Protein AF-A0A397VE80-F1 (afdb_monomer_lite)

Foldseek 3Di:
DKDKDKDAAQFCPPVSWDKDWDFDPPWDPPDGAQDAARGWIQTQVQRFIHHRHPDTDHFAHHDGRGWMKMWMADPVVRWIWMAINNHTRDTD

pLDDT: mean 95.56, std 4.5, range [67.62, 98.88]

InterPro domains:
  IPR001870 B30.2/SPRY domain [PS50188] (1-92)
  IPR003877 SPRY domain [PF00622] (3-90)
  IPR003877 SPRY domain [SM00449] (3-92)
  IPR013320 Concanavalin A-like lectin/glucanase domain superfamily [SSF49899] (3-90)
  IPR043136 B30.2/SPRY domain superfamily [G3DSA:2.60.120.920] (1-92)
  IPR050618 Ubiquitination and Signaling Pathway Regulator [PTHR12864] (3-87)

Radius of gyration: 12.42 Å; chains: 1; bounding box: 26×26×38 Å

Sequence (92 aa):
MLFYFEVDIINEGKNKEIEIGFCENRANLSGFPGWYDGSWGYHGDDGNFYCCSGSGNPYGPLFSTGDTIGCYLNFKNNNVFYTKNGINLGSY

Organism: NCBI:txid44941

Structure (mmCIF, N/CA/C/O backbone):
data_AF-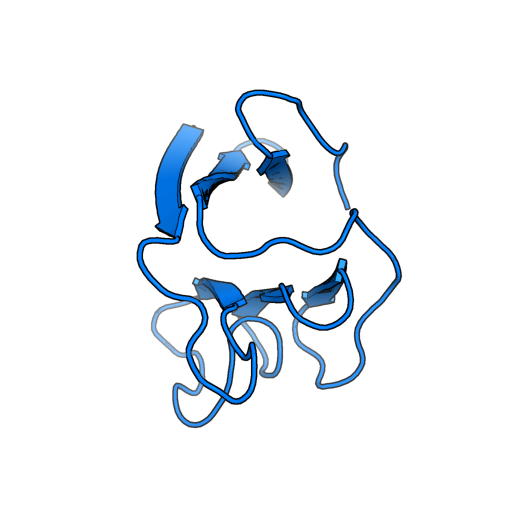A0A397VE80-F1
#
_entry.id   AF-A0A397VE80-F1
#
loop_
_atom_site.group_PDB
_atom_site.id
_atom_site.type_symbol
_atom_site.label_atom_id
_atom_site.label_alt_id
_atom_site.label_comp_id
_atom_site.label_asym_id
_atom_site.label_entity_id
_atom_site.label_seq_id
_atom_site.pdbx_PDB_ins_code
_atom_site.Cartn_x
_atom_site.Cartn_y
_atom_site.Cartn_z
_atom_site.occupancy
_atom_site.B_iso_or_equiv
_atom_site.auth_seq_id
_atom_site.auth_comp_id
_atom_site.auth_asym_id
_atom_site.auth_atom_id
_atom_site.pdbx_PDB_model_num
ATOM 1 N N . MET A 1 1 ? -6.294 -2.501 -19.251 1.00 83.44 1 MET A N 1
ATOM 2 C CA . MET A 1 1 ? -7.214 -3.087 -18.258 1.00 83.44 1 MET A CA 1
ATOM 3 C C . MET A 1 1 ? -7.126 -2.229 -17.009 1.00 83.44 1 MET A C 1
ATOM 5 O O . MET A 1 1 ? -6.059 -1.668 -16.788 1.00 83.44 1 MET A O 1
ATOM 9 N N . LEU A 1 2 ? -8.224 -2.057 -16.280 1.00 91.56 2 LEU A N 1
ATOM 10 C CA . LEU A 1 2 ? -8.239 -1.372 -14.988 1.00 91.56 2 LEU A CA 1
ATOM 11 C C . LEU A 1 2 ? -8.593 -2.408 -13.933 1.00 91.56 2 LEU A C 1
ATOM 13 O O . LEU A 1 2 ? -9.498 -3.210 -14.169 1.00 91.56 2 LEU A O 1
ATOM 17 N N . PHE A 1 3 ? -7.880 -2.397 -12.818 1.00 95.19 3 PHE A N 1
ATOM 18 C CA . PHE A 1 3 ? -8.200 -3.222 -11.664 1.00 95.19 3 PHE A CA 1
ATOM 19 C C . PHE A 1 3 ? -8.194 -2.353 -10.415 1.00 95.19 3 PHE A C 1
ATOM 21 O O . PHE A 1 3 ? -7.362 -1.458 -10.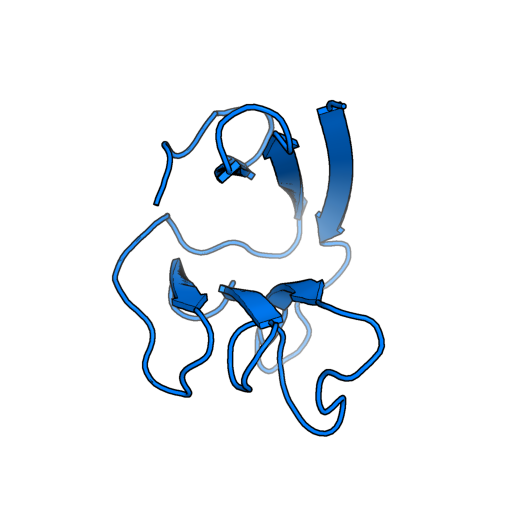283 1.00 95.19 3 PHE A O 1
ATOM 28 N N . TYR A 1 4 ? -9.158 -2.594 -9.537 1.00 96.62 4 TYR A N 1
ATOM 29 C CA . TYR A 1 4 ? -9.333 -1.844 -8.307 1.00 96.62 4 TYR A CA 1
ATOM 30 C C . TYR A 1 4 ? -9.838 -2.781 -7.221 1.00 96.62 4 TYR A C 1
ATOM 32 O O . TYR A 1 4 ? -10.726 -3.596 -7.478 1.00 96.62 4 TYR A O 1
ATOM 40 N N . PHE A 1 5 ? -9.269 -2.653 -6.030 1.00 98.19 5 PHE A N 1
ATOM 41 C CA . PHE A 1 5 ? -9.736 -3.336 -4.832 1.00 98.19 5 PHE A CA 1
ATOM 42 C C . PHE A 1 5 ? -9.587 -2.418 -3.621 1.00 98.19 5 PHE A C 1
ATOM 44 O O . PHE A 1 5 ? -8.747 -1.519 -3.628 1.00 98.19 5 PHE A O 1
ATOM 51 N N . GLU A 1 6 ? -10.390 -2.670 -2.592 1.00 98.62 6 GLU A N 1
ATOM 52 C CA . GLU A 1 6 ? -10.311 -1.998 -1.297 1.00 98.62 6 GLU A CA 1
ATOM 53 C C . GLU A 1 6 ? -10.019 -3.007 -0.189 1.00 98.62 6 GLU A C 1
ATOM 55 O O . GLU A 1 6 ? -10.370 -4.187 -0.289 1.00 98.62 6 GLU A O 1
ATOM 60 N N . VAL A 1 7 ? -9.362 -2.526 0.861 1.00 98.69 7 VAL A N 1
ATOM 61 C CA . VAL A 1 7 ? -9.054 -3.267 2.080 1.00 98.69 7 VAL A CA 1
ATOM 62 C C . VAL A 1 7 ? -9.523 -2.438 3.268 1.00 98.69 7 VAL A C 1
ATOM 64 O O . VAL A 1 7 ? -9.028 -1.332 3.489 1.00 98.69 7 VAL A O 1
ATOM 67 N N . ASP A 1 8 ? -10.457 -2.987 4.040 1.00 98.75 8 ASP A N 1
ATOM 68 C CA . ASP A 1 8 ? -10.893 -2.404 5.306 1.00 98.75 8 ASP A CA 1
ATOM 69 C C . ASP A 1 8 ? -9.958 -2.840 6.433 1.00 98.75 8 ASP A C 1
ATOM 71 O O . ASP A 1 8 ? -9.785 -4.036 6.701 1.00 98.75 8 ASP A O 1
ATOM 75 N N . ILE A 1 9 ? -9.375 -1.872 7.137 1.00 98.50 9 ILE A N 1
ATOM 76 C CA . ILE A 1 9 ? -8.509 -2.151 8.277 1.00 98.50 9 ILE A CA 1
ATOM 77 C C . ILE A 1 9 ? -9.374 -2.367 9.517 1.00 98.50 9 ILE A C 1
ATOM 79 O O . ILE A 1 9 ? -9.727 -1.436 10.239 1.00 98.50 9 ILE A O 1
ATOM 83 N N . ILE A 1 10 ? -9.717 -3.625 9.786 1.00 98.38 10 ILE A N 1
ATOM 84 C CA . ILE A 1 10 ? -10.547 -3.985 10.948 1.00 98.38 10 ILE A CA 1
ATOM 85 C C . ILE A 1 10 ? -9.768 -3.870 12.264 1.00 98.38 10 ILE A C 1
ATOM 87 O O . ILE A 1 10 ? -10.343 -3.536 13.299 1.00 98.38 10 ILE A O 1
ATOM 91 N N . ASN A 1 11 ? -8.468 -4.174 12.242 1.00 97.19 11 ASN A N 1
ATOM 92 C CA . ASN A 1 11 ? -7.587 -4.097 13.403 1.00 97.19 11 ASN A CA 1
ATOM 93 C C . ASN A 1 11 ? -6.124 -4.029 12.942 1.00 97.19 11 ASN A C 1
ATOM 95 O O . ASN A 1 11 ? -5.634 -4.977 12.336 1.00 97.19 11 ASN A O 1
ATOM 99 N N . GLU A 1 12 ? -5.429 -2.935 13.259 1.00 95.38 12 GLU A N 1
ATOM 100 C CA . GLU A 1 12 ? -4.015 -2.715 12.895 1.00 95.38 12 GLU A CA 1
ATOM 101 C C . GLU A 1 12 ? -3.016 -3.555 13.712 1.00 95.38 12 GLU A C 1
ATOM 103 O O . GLU A 1 12 ? -1.814 -3.569 13.447 1.00 95.38 12 GLU A O 1
ATOM 108 N N . GLY A 1 13 ? -3.495 -4.261 14.736 1.00 95.88 13 GLY A N 1
ATOM 109 C CA . GLY A 1 13 ? -2.650 -5.020 15.641 1.00 95.88 13 GLY A CA 1
ATOM 110 C C . GLY A 1 13 ? -1.768 -4.130 16.519 1.00 95.88 13 GLY A C 1
ATOM 111 O O . GLY A 1 13 ? -1.892 -2.910 16.579 1.00 95.88 13 GLY A O 1
ATOM 112 N N . LYS A 1 14 ? -0.863 -4.761 17.268 1.00 94.81 14 LYS A N 1
ATOM 113 C CA . LYS A 1 14 ? 0.004 -4.047 18.217 1.00 94.81 14 LYS A CA 1
ATOM 114 C C . LYS A 1 14 ? 1.136 -3.283 17.523 1.00 94.81 14 LYS A C 1
ATOM 116 O O . LYS A 1 14 ? 1.557 -2.247 18.031 1.00 94.81 14 LYS A O 1
ATOM 121 N N . ASN A 1 15 ? 1.625 -3.817 16.405 1.00 90.50 15 ASN A N 1
ATOM 122 C CA . ASN A 1 15 ? 2.791 -3.286 15.704 1.00 90.50 15 ASN A CA 1
ATOM 123 C C . ASN A 1 15 ? 2.429 -2.283 14.60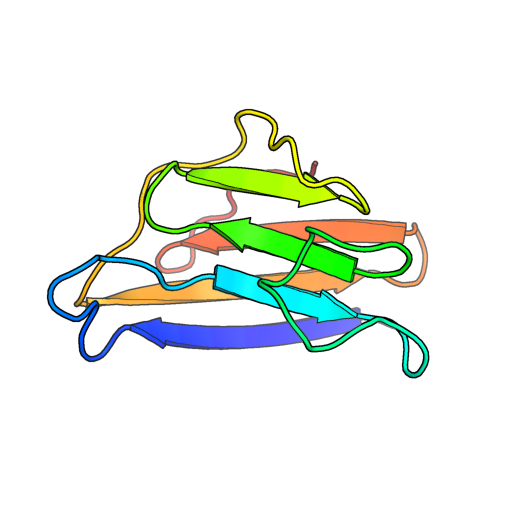5 1.00 90.50 15 ASN A C 1
ATOM 125 O O . ASN A 1 15 ? 3.303 -1.530 14.202 1.00 90.50 15 ASN A O 1
ATOM 129 N N . LYS A 1 16 ? 1.158 -2.236 14.171 1.00 92.00 16 LYS A N 1
ATOM 130 C CA . LYS A 1 16 ? 0.677 -1.364 13.084 1.00 92.00 16 LYS A CA 1
ATOM 131 C C . LYS A 1 16 ? 1.309 -1.649 11.714 1.00 92.00 16 LYS A C 1
ATOM 133 O O . LYS A 1 16 ? 1.301 -0.791 10.845 1.00 92.00 16 LYS A O 1
ATOM 138 N N . GLU A 1 17 ? 1.816 -2.865 11.538 1.00 91.69 17 GLU A N 1
ATOM 139 C CA . GLU A 1 17 ? 2.437 -3.374 10.310 1.00 91.69 17 GLU A CA 1
ATOM 140 C C . GLU A 1 17 ? 1.337 -3.975 9.424 1.00 91.69 17 GLU A C 1
ATOM 142 O O . GLU A 1 17 ? 1.012 -5.164 9.519 1.00 91.69 17 GLU A O 1
ATOM 147 N N . ILE A 1 18 ? 0.664 -3.110 8.660 1.00 97.62 18 ILE A N 1
ATOM 148 C CA . ILE A 1 18 ? -0.218 -3.523 7.567 1.00 97.62 18 ILE A CA 1
ATOM 149 C C . ILE A 1 18 ? 0.209 -2.799 6.299 1.00 97.62 18 ILE A C 1
ATOM 151 O O . ILE A 1 18 ? 0.208 -1.570 6.222 1.00 97.62 18 ILE A O 1
ATOM 155 N N . GLU A 1 19 ? 0.484 -3.587 5.269 1.00 97.44 19 GLU A N 1
ATOM 156 C CA . GLU A 1 19 ? 0.955 -3.123 3.977 1.00 97.44 19 GLU A CA 1
ATOM 157 C C . GLU A 1 19 ? 0.046 -3.667 2.879 1.00 97.44 19 GLU A C 1
ATOM 159 O O . GLU A 1 19 ? -0.303 -4.851 2.839 1.00 97.44 19 GLU A O 1
ATOM 164 N N . ILE A 1 20 ? -0.345 -2.792 1.957 1.00 98.19 20 ILE A N 1
ATOM 165 C CA . ILE A 1 20 ? -1.287 -3.128 0.890 1.00 98.19 20 ILE A CA 1
ATOM 166 C C . ILE A 1 20 ? -0.592 -2.925 -0.440 1.00 98.19 20 ILE A C 1
ATOM 168 O O . ILE A 1 20 ? 0.036 -1.895 -0.674 1.00 98.19 20 ILE A O 1
ATOM 172 N N . GLY A 1 21 ? -0.714 -3.905 -1.330 1.00 97.12 21 GLY A N 1
ATOM 173 C CA . GLY A 1 21 ? -0.031 -3.842 -2.605 1.00 97.12 21 GLY A CA 1
ATOM 174 C C . GLY A 1 21 ? -0.315 -5.015 -3.521 1.00 97.12 21 GLY A C 1
ATOM 175 O O . GLY A 1 21 ? -1.325 -5.708 -3.405 1.00 97.12 21 GLY A O 1
ATOM 176 N N . PHE A 1 22 ? 0.592 -5.208 -4.467 1.00 96.19 22 PHE A N 1
ATOM 177 C CA . PHE A 1 22 ? 0.492 -6.215 -5.511 1.00 96.19 22 PHE A CA 1
ATOM 178 C C . PHE A 1 22 ? 1.893 -6.676 -5.916 1.00 96.19 22 PHE A C 1
ATOM 180 O O . PHE A 1 22 ? 2.908 -6.030 -5.632 1.00 96.19 22 PHE A O 1
ATOM 187 N N . CYS A 1 23 ? 1.959 -7.832 -6.563 1.00 96.75 23 CYS A N 1
ATOM 188 C CA . CYS A 1 23 ? 3.215 -8.395 -7.021 1.00 96.75 23 CYS A CA 1
ATOM 189 C C . CYS A 1 23 ? 3.032 -9.243 -8.278 1.00 96.75 23 CYS A C 1
ATOM 191 O O . CYS A 1 23 ? 1.931 -9.688 -8.612 1.00 96.75 23 CYS A O 1
ATOM 193 N N . GLU A 1 24 ? 4.136 -9.455 -8.982 1.00 96.19 24 GLU A N 1
ATOM 194 C CA . GLU A 1 24 ? 4.239 -10.468 -10.019 1.00 96.19 24 GLU A CA 1
ATOM 195 C C . GLU A 1 24 ? 4.216 -11.870 -9.397 1.00 96.19 24 GLU A C 1
ATOM 197 O O . GLU A 1 24 ? 4.644 -12.082 -8.265 1.00 96.19 24 GLU A O 1
ATOM 202 N N . ASN A 1 25 ? 3.793 -12.872 -10.169 1.00 96.75 25 ASN A N 1
ATOM 203 C CA . ASN A 1 25 ? 3.713 -14.266 -9.712 1.00 96.75 25 ASN A CA 1
ATOM 204 C C . ASN A 1 25 ? 5.051 -14.872 -9.235 1.00 96.75 25 ASN A C 1
ATOM 206 O O . ASN A 1 25 ? 5.050 -15.892 -8.552 1.00 96.75 25 ASN A O 1
ATOM 210 N N . ARG A 1 26 ? 6.177 -14.273 -9.632 1.00 96.50 26 ARG A N 1
ATOM 211 C CA . ARG A 1 26 ? 7.543 -14.696 -9.301 1.00 96.50 26 ARG A CA 1
ATOM 212 C C . ARG A 1 26 ? 8.148 -13.938 -8.120 1.00 96.50 26 ARG A C 1
ATOM 214 O O . ARG A 1 26 ? 9.286 -14.229 -7.759 1.00 96.50 26 ARG A O 1
ATOM 221 N N . ALA A 1 27 ? 7.444 -12.943 -7.579 1.00 97.06 27 ALA A N 1
ATOM 222 C CA . ALA A 1 27 ? 7.961 -12.130 -6.490 1.00 97.06 27 ALA A CA 1
ATOM 223 C C . ALA A 1 27 ? 8.209 -12.985 -5.241 1.00 97.06 27 ALA A C 1
ATOM 225 O O . ALA A 1 27 ? 7.496 -13.953 -4.965 1.00 97.06 27 ALA A O 1
ATOM 226 N N . ASN A 1 28 ? 9.232 -12.616 -4.473 1.00 96.19 28 ASN A N 1
ATOM 227 C CA . ASN A 1 28 ? 9.490 -13.253 -3.191 1.00 96.19 28 ASN A CA 1
ATOM 228 C C . ASN A 1 28 ? 8.399 -12.853 -2.181 1.00 96.19 28 ASN A C 1
ATOM 230 O O . ASN A 1 28 ? 8.147 -11.669 -1.979 1.00 96.19 28 ASN A O 1
ATOM 234 N N . LEU A 1 29 ? 7.783 -13.843 -1.530 1.00 96.94 29 LEU A N 1
ATOM 235 C C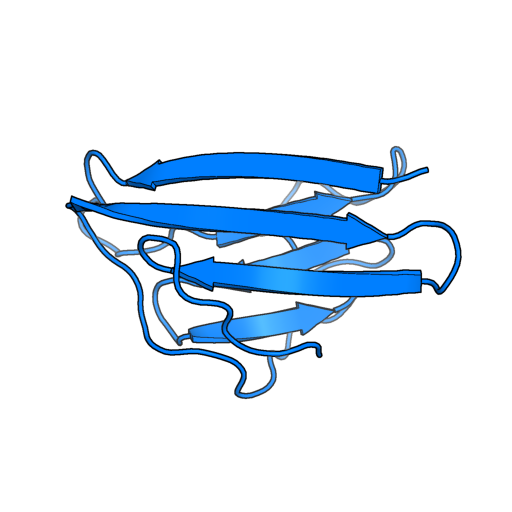A . LEU A 1 29 ? 6.700 -13.658 -0.559 1.00 96.94 29 LEU A CA 1
ATOM 236 C C . LEU A 1 29 ? 7.180 -13.671 0.906 1.00 96.94 29 LEU A C 1
ATOM 238 O O . LEU A 1 29 ? 6.361 -13.724 1.817 1.00 96.94 29 LEU A O 1
ATOM 242 N N . SER A 1 30 ? 8.494 -13.657 1.162 1.00 96.62 30 SER A N 1
ATOM 243 C CA . SER A 1 30 ? 9.064 -13.713 2.519 1.00 96.62 30 SER A CA 1
ATOM 244 C C . SER A 1 30 ? 9.059 -12.376 3.275 1.00 96.62 30 SER A C 1
ATOM 246 O O . SER A 1 30 ? 9.674 -12.285 4.334 1.00 96.62 30 SER A O 1
ATOM 248 N N . GLY A 1 31 ? 8.444 -11.329 2.725 1.00 94.62 31 GLY A N 1
ATOM 249 C CA . GLY A 1 31 ? 8.467 -9.969 3.264 1.00 94.62 31 GLY A CA 1
ATOM 250 C C . GLY A 1 31 ? 7.277 -9.154 2.770 1.00 94.62 31 GLY A C 1
ATOM 251 O O . GLY A 1 31 ? 6.412 -9.685 2.070 1.00 94.62 31 GLY A O 1
ATOM 252 N N . PHE A 1 32 ? 7.225 -7.878 3.146 1.00 96.62 32 PHE A N 1
ATOM 253 C CA . PHE A 1 32 ? 6.067 -7.039 2.857 1.00 96.62 32 PHE A CA 1
ATOM 254 C C . PHE A 1 32 ? 5.989 -6.605 1.381 1.00 96.62 32 PHE A C 1
ATOM 256 O O . PHE A 1 32 ? 7.023 -6.487 0.709 1.00 96.62 32 PHE A O 1
ATOM 263 N N . PRO A 1 33 ? 4.773 -6.344 0.858 1.00 97.75 33 PRO A N 1
ATOM 264 C CA . PRO A 1 33 ? 4.573 -5.764 -0.465 1.00 97.75 33 PRO A CA 1
ATOM 265 C C . PRO A 1 33 ? 5.494 -4.564 -0.720 1.00 97.75 33 PRO A C 1
ATOM 267 O O . PRO A 1 33 ? 5.572 -3.649 0.092 1.00 97.75 33 PRO A O 1
ATOM 270 N N . GLY A 1 34 ? 6.193 -4.557 -1.853 1.00 97.56 34 GLY A N 1
ATOM 271 C CA . GLY A 1 34 ? 7.118 -3.486 -2.235 1.00 97.56 34 GLY A CA 1
ATOM 272 C C . GLY A 1 34 ? 8.592 -3.729 -1.915 1.00 97.56 34 GLY A C 1
ATOM 273 O O . GLY A 1 34 ? 9.443 -3.089 -2.530 1.00 97.56 34 GLY A O 1
ATOM 274 N N . TRP A 1 35 ? 8.926 -4.661 -1.017 1.00 97.75 35 TRP A N 1
ATOM 275 C CA . TRP A 1 35 ? 10.315 -4.866 -0.579 1.00 97.75 35 TRP A CA 1
ATOM 276 C C . TRP A 1 35 ? 11.213 -5.574 -1.592 1.00 97.75 35 TRP A C 1
ATOM 278 O O . TRP A 1 35 ? 12.418 -5.321 -1.632 1.00 97.75 35 TRP A O 1
ATOM 288 N N . TYR A 1 36 ? 10.646 -6.478 -2.388 1.00 97.81 36 TYR A N 1
ATOM 289 C CA . TYR A 1 36 ? 11.394 -7.310 -3.328 1.00 97.81 36 TYR A CA 1
ATOM 290 C C . TYR A 1 36 ? 11.046 -6.987 -4.775 1.00 97.81 36 TYR A C 1
ATOM 292 O O . TYR A 1 36 ? 9.978 -6.451 -5.065 1.00 97.81 36 TYR A O 1
ATOM 300 N N . ASP A 1 37 ? 11.957 -7.353 -5.678 1.00 97.38 37 ASP A N 1
ATOM 301 C CA . ASP A 1 37 ? 11.767 -7.193 -7.116 1.00 97.38 37 ASP A CA 1
ATOM 302 C C . ASP A 1 37 ? 10.436 -7.801 -7.590 1.00 97.38 37 ASP A C 1
ATOM 304 O O . ASP A 1 37 ? 10.032 -8.887 -7.157 1.00 97.38 37 ASP A O 1
ATOM 308 N N . GLY A 1 38 ? 9.742 -7.070 -8.461 1.00 96.06 38 GLY A N 1
ATOM 309 C CA . GLY A 1 38 ? 8.399 -7.412 -8.926 1.00 96.06 38 GLY A CA 1
ATOM 310 C C . GLY A 1 38 ? 7.288 -7.207 -7.888 1.00 96.06 38 GLY A C 1
ATOM 311 O O . GLY A 1 38 ? 6.246 -7.854 -8.000 1.00 96.06 38 GLY A O 1
ATOM 312 N N . SER A 1 39 ? 7.477 -6.352 -6.877 1.00 97.75 39 SER A N 1
ATOM 313 C CA . SER A 1 39 ? 6.447 -6.024 -5.883 1.00 97.75 39 SER A CA 1
ATOM 314 C C . SER A 1 39 ? 6.374 -4.526 -5.580 1.00 97.75 39 SER A C 1
ATOM 316 O O . SER A 1 39 ? 7.380 -3.816 -5.606 1.00 97.75 39 SER A O 1
ATOM 318 N N . TRP A 1 40 ? 5.164 -4.063 -5.256 1.00 97.19 40 TRP A N 1
ATOM 319 C CA . TRP A 1 40 ? 4.839 -2.679 -4.913 1.00 97.19 40 TRP A CA 1
ATOM 320 C C . TRP A 1 40 ? 3.886 -2.646 -3.723 1.00 97.19 40 TRP A C 1
ATOM 322 O O . TRP A 1 40 ? 2.981 -3.482 -3.653 1.00 97.19 40 TRP A O 1
ATOM 332 N N . GLY A 1 41 ? 4.044 -1.678 -2.822 1.00 97.62 41 GLY A N 1
ATOM 333 C CA . GLY A 1 41 ? 3.209 -1.586 -1.627 1.00 97.62 41 GLY A CA 1
ATOM 334 C C . GLY A 1 41 ? 3.169 -0.203 -0.993 1.00 97.62 41 GLY A C 1
ATOM 335 O O . GLY A 1 41 ? 4.135 0.549 -1.060 1.00 97.62 41 GLY A O 1
ATOM 336 N N . TYR A 1 42 ? 2.036 0.113 -0.376 1.00 98.12 42 TYR A N 1
ATOM 337 C CA . TYR A 1 42 ? 1.815 1.274 0.480 1.00 98.12 42 TYR A CA 1
ATOM 338 C C . TYR A 1 42 ? 1.697 0.800 1.931 1.00 98.12 42 TYR A C 1
ATOM 340 O O . TYR A 1 42 ? 0.890 -0.086 2.231 1.00 98.12 42 TYR A O 1
ATOM 348 N N . HIS A 1 43 ? 2.558 1.334 2.795 1.00 97.94 43 HIS A N 1
ATOM 349 C CA . HIS A 1 43 ? 2.771 0.857 4.163 1.00 97.94 43 HIS A CA 1
ATOM 350 C C . HIS A 1 43 ? 2.059 1.773 5.165 1.00 97.94 43 HIS A C 1
ATOM 352 O O . HIS A 1 43 ? 2.094 3.000 5.038 1.00 97.94 43 HIS A O 1
ATOM 358 N N . GLY A 1 44 ? 1.339 1.180 6.119 1.00 97.50 44 GLY A N 1
ATOM 359 C CA . GLY A 1 44 ? 0.465 1.916 7.038 1.00 97.50 44 GLY A CA 1
ATOM 360 C C . GLY A 1 44 ? 1.185 2.591 8.198 1.00 97.50 44 GLY A C 1
ATOM 361 O O . GLY A 1 44 ? 0.700 3.609 8.701 1.00 97.50 44 GLY A O 1
ATOM 362 N N . ASP A 1 45 ? 2.338 2.057 8.594 1.00 96.69 45 ASP A N 1
ATOM 363 C CA . ASP A 1 45 ? 3.154 2.496 9.725 1.00 96.69 45 ASP A CA 1
ATOM 364 C C . ASP A 1 45 ? 3.974 3.758 9.423 1.00 96.69 45 ASP A C 1
ATOM 366 O O . ASP A 1 45 ? 4.149 4.597 10.312 1.00 96.69 45 ASP A O 1
ATOM 370 N N . ASP A 1 46 ? 4.424 3.926 8.176 1.00 96.69 46 ASP A N 1
ATOM 371 C CA . ASP A 1 46 ? 5.248 5.061 7.745 1.00 96.69 46 ASP A CA 1
ATOM 372 C C . ASP A 1 46 ? 4.615 5.925 6.636 1.00 96.69 46 ASP A C 1
ATOM 374 O O . ASP A 1 46 ? 5.051 7.057 6.411 1.00 96.69 46 ASP A O 1
ATOM 378 N N . GLY A 1 47 ? 3.553 5.442 5.984 1.00 97.06 47 GLY A N 1
ATOM 379 C CA . GLY A 1 47 ? 2.873 6.144 4.896 1.00 97.06 47 GLY A CA 1
ATOM 380 C C . GLY A 1 47 ? 3.665 6.157 3.584 1.00 97.06 47 GLY A C 1
ATOM 381 O O . GLY A 1 47 ? 3.313 6.884 2.647 1.00 97.06 47 GLY A O 1
ATOM 382 N N . ASN A 1 48 ? 4.743 5.381 3.493 1.00 97.88 48 ASN A N 1
ATOM 383 C CA . ASN A 1 48 ? 5.619 5.347 2.337 1.00 97.88 48 ASN A CA 1
ATOM 384 C C . ASN A 1 48 ? 5.120 4.368 1.272 1.00 97.88 48 ASN A C 1
ATOM 386 O O . ASN A 1 48 ? 4.412 3.392 1.535 1.00 97.88 48 ASN A O 1
ATOM 390 N N . PHE A 1 49 ? 5.550 4.624 0.039 1.00 97.19 49 PHE A N 1
ATOM 391 C CA . PHE A 1 49 ? 5.441 3.684 -1.063 1.00 97.19 49 PHE A CA 1
ATOM 392 C C . PHE A 1 49 ? 6.776 2.969 -1.284 1.00 97.19 49 PHE A C 1
ATOM 394 O O . PHE A 1 49 ? 7.831 3.598 -1.413 1.00 97.19 49 PHE A O 1
ATOM 401 N N . TYR A 1 50 ? 6.710 1.646 -1.356 1.00 97.56 50 TYR A N 1
ATOM 402 C CA . TYR A 1 50 ? 7.827 0.745 -1.600 1.00 97.56 50 TYR A CA 1
ATOM 403 C C . TYR A 1 50 ? 7.680 0.131 -2.994 1.00 97.56 50 TYR A C 1
ATOM 405 O O . TYR A 1 50 ? 6.613 -0.359 -3.367 1.00 97.56 50 TYR A O 1
ATOM 413 N N . CYS A 1 51 ? 8.758 0.173 -3.776 1.00 95.69 51 CYS A N 1
ATOM 414 C CA . CYS A 1 51 ? 8.792 -0.236 -5.180 1.00 95.69 51 CYS A CA 1
ATOM 415 C C . CYS A 1 51 ? 10.071 -1.026 -5.441 1.00 95.69 51 CYS A C 1
ATOM 417 O O . CYS A 1 51 ? 11.142 -0.430 -5.582 1.00 95.69 51 CYS A O 1
ATOM 419 N N . CYS A 1 52 ? 9.960 -2.353 -5.488 1.00 95.62 52 CYS A N 1
ATOM 420 C CA . CYS A 1 52 ? 11.080 -3.261 -5.736 1.00 95.62 52 CYS A CA 1
ATOM 421 C C . CYS A 1 52 ? 12.316 -3.000 -4.845 1.00 95.62 52 CYS A C 1
ATOM 423 O O . CYS A 1 52 ? 13.451 -3.200 -5.279 1.00 95.62 52 CYS A O 1
ATOM 425 N N . SER A 1 53 ? 12.113 -2.494 -3.626 1.00 93.69 53 SER A N 1
ATOM 426 C CA . SER A 1 53 ? 13.174 -1.978 -2.761 1.00 93.69 53 SER A CA 1
ATOM 427 C C . SER A 1 53 ? 12.742 -2.013 -1.300 1.00 93.69 53 SER A C 1
ATOM 429 O O . SER A 1 53 ? 11.636 -1.598 -0.971 1.00 93.69 53 SER A O 1
ATOM 431 N N . GLY A 1 54 ? 13.644 -2.418 -0.403 1.00 92.19 54 GLY A N 1
ATOM 432 C CA . GLY A 1 54 ? 13.447 -2.315 1.049 1.00 92.19 54 GLY A CA 1
ATOM 433 C C . GLY A 1 54 ? 13.545 -0.884 1.596 1.00 92.19 54 GLY A C 1
ATOM 434 O O . GLY A 1 54 ? 13.487 -0.687 2.804 1.00 92.19 54 GLY A O 1
ATOM 435 N N . SER A 1 55 ? 13.737 0.119 0.737 1.00 95.12 55 SER A N 1
ATOM 436 C CA . SER A 1 55 ? 13.703 1.539 1.101 1.00 95.12 55 SER A CA 1
ATOM 437 C C . SER A 1 55 ? 12.498 2.210 0.450 1.00 95.12 55 SER A C 1
ATOM 439 O O . SER A 1 55 ? 12.411 2.257 -0.780 1.00 95.12 55 SER A O 1
ATOM 441 N N . GLY A 1 56 ? 11.589 2.714 1.284 1.00 95.81 56 GLY A N 1
ATOM 442 C CA . GLY A 1 56 ? 10.375 3.406 0.865 1.00 95.81 56 GLY A CA 1
ATOM 443 C C . GLY A 1 56 ? 10.607 4.889 0.588 1.00 95.81 56 GLY A C 1
ATOM 444 O O . GLY A 1 56 ? 11.603 5.476 1.015 1.00 95.81 56 GLY A O 1
ATOM 445 N N . ASN A 1 57 ? 9.665 5.497 -0.129 1.00 96.25 57 ASN A N 1
ATOM 446 C CA . ASN A 1 57 ? 9.628 6.932 -0.398 1.00 96.25 57 ASN A CA 1
ATOM 447 C C . ASN A 1 57 ? 8.334 7.545 0.159 1.00 96.25 57 ASN A C 1
ATOM 449 O O . ASN A 1 57 ? 7.294 6.885 0.082 1.00 96.25 57 ASN A O 1
ATOM 453 N N . PRO A 1 58 ? 8.360 8.802 0.646 1.00 97.00 58 PRO A N 1
ATOM 454 C CA . PRO A 1 58 ?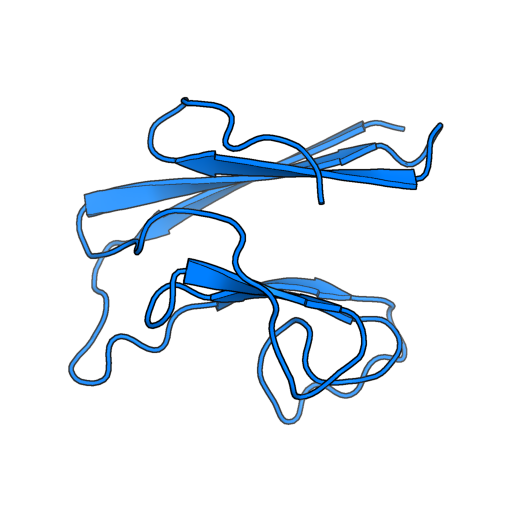 7.158 9.496 1.098 1.00 97.00 58 PRO A CA 1
ATOM 455 C C . PRO A 1 58 ? 6.067 9.484 0.033 1.00 97.00 58 PRO A C 1
ATOM 457 O O . PRO A 1 58 ? 6.321 9.840 -1.119 1.00 97.00 58 PRO A O 1
ATOM 460 N N . TYR A 1 59 ? 4.859 9.085 0.425 1.00 97.44 59 TYR A N 1
ATOM 461 C CA . TYR A 1 59 ? 3.748 8.935 -0.507 1.00 97.44 59 TYR A CA 1
ATOM 462 C C . TYR A 1 59 ? 2.440 9.496 0.048 1.00 97.44 59 TYR A C 1
ATOM 464 O O . TYR A 1 59 ? 1.916 10.479 -0.473 1.00 97.44 59 TYR A O 1
ATOM 472 N N . GLY A 1 60 ? 1.919 8.887 1.109 1.00 97.06 60 GLY A N 1
ATOM 473 C CA . GLY A 1 60 ? 0.600 9.181 1.647 1.00 97.06 60 GLY A CA 1
ATOM 474 C C . GLY A 1 60 ? 0.613 9.407 3.158 1.00 97.06 60 GLY A C 1
ATOM 475 O O . GLY A 1 60 ? 1.654 9.325 3.807 1.00 97.06 60 GLY A O 1
ATOM 476 N N . PRO A 1 61 ? -0.554 9.707 3.748 1.00 97.56 61 PRO A N 1
ATOM 477 C CA . PRO A 1 61 ? -0.709 9.706 5.199 1.00 97.56 61 PRO A CA 1
ATOM 478 C C . PRO A 1 61 ? -0.515 8.292 5.776 1.00 97.56 61 PRO A C 1
ATOM 480 O O . PRO A 1 61 ? -0.530 7.309 5.048 1.00 97.56 61 PRO A O 1
ATOM 483 N N . LEU A 1 62 ? -0.414 8.165 7.096 1.00 97.75 62 LEU A N 1
ATOM 484 C CA . LEU A 1 62 ? -0.542 6.860 7.760 1.00 97.75 62 LEU A CA 1
ATOM 485 C C . LEU A 1 62 ? -1.971 6.318 7.611 1.00 97.75 62 LEU A C 1
ATOM 487 O O . LEU A 1 62 ? -2.912 7.106 7.433 1.00 97.75 62 LEU A O 1
ATOM 491 N N . PHE A 1 63 ? -2.168 5.009 7.759 1.00 98.19 63 PHE A N 1
ATOM 492 C CA . PHE A 1 63 ? -3.502 4.407 7.864 1.00 98.19 63 PHE A CA 1
ATOM 493 C C . PHE A 1 63 ? -3.593 3.387 8.994 1.00 98.19 63 PHE A C 1
ATOM 495 O O . PHE A 1 63 ? -2.596 2.810 9.410 1.00 98.19 63 PHE A O 1
ATOM 502 N N . SER A 1 64 ? -4.796 3.235 9.542 1.00 98.12 64 SER A N 1
ATOM 503 C CA . SER A 1 64 ? -5.020 2.548 10.813 1.00 98.12 64 SER A CA 1
ATOM 504 C C . SER A 1 64 ? -6.403 1.896 10.868 1.00 98.12 64 SER A C 1
ATOM 506 O O . SER A 1 64 ? -7.173 1.935 9.911 1.00 98.12 64 SER A O 1
ATOM 508 N N . THR A 1 65 ? -6.728 1.295 12.012 1.00 98.38 65 THR A N 1
ATOM 509 C CA . THR A 1 65 ? -8.038 0.697 12.293 1.00 98.38 65 THR A CA 1
ATOM 510 C C . THR A 1 65 ? -9.174 1.668 11.974 1.00 98.38 65 THR A C 1
ATOM 512 O O . THR A 1 65 ? -9.221 2.775 12.509 1.00 98.38 65 THR A O 1
ATOM 515 N N . GLY A 1 66 ? -10.117 1.219 11.146 1.00 98.38 66 GLY A N 1
ATOM 516 C CA . GLY A 1 66 ? -11.268 1.993 10.687 1.00 98.38 66 GLY A CA 1
ATOM 517 C C . GLY A 1 66 ? -11.061 2.726 9.360 1.00 98.38 66 GLY A C 1
ATOM 518 O O . GLY A 1 66 ? -12.032 3.268 8.840 1.00 98.38 66 GLY A O 1
ATOM 519 N N . ASP A 1 67 ? -9.847 2.732 8.803 1.00 98.69 67 ASP A N 1
ATOM 520 C CA . ASP A 1 67 ? -9.605 3.229 7.449 1.00 98.69 67 ASP A CA 1
ATOM 521 C C . ASP A 1 67 ? -9.914 2.155 6.388 1.00 98.69 67 ASP A C 1
ATOM 523 O O . ASP A 1 67 ? -9.692 0.961 6.601 1.00 98.69 67 ASP A O 1
ATOM 527 N N . THR A 1 68 ? -10.357 2.603 5.213 1.00 98.88 68 THR A N 1
ATOM 528 C CA . THR A 1 68 ? -10.457 1.806 3.984 1.00 98.88 68 THR A CA 1
ATOM 529 C C . THR A 1 68 ? -9.395 2.280 3.002 1.00 98.88 68 THR A C 1
ATOM 531 O O . THR A 1 68 ? -9.364 3.459 2.624 1.00 98.88 68 THR A O 1
ATOM 534 N N . ILE A 1 69 ? -8.531 1.367 2.564 1.00 98.75 69 ILE A N 1
ATOM 535 C CA . ILE A 1 69 ? -7.460 1.658 1.610 1.00 98.75 69 ILE A CA 1
ATOM 536 C C . ILE A 1 69 ? -7.759 0.986 0.279 1.00 98.75 69 ILE A C 1
ATOM 538 O O . ILE A 1 69 ? -7.845 -0.236 0.186 1.00 98.75 69 ILE A O 1
ATOM 542 N N . GLY A 1 70 ? -7.906 1.798 -0.762 1.00 98.50 70 GLY A N 1
ATOM 543 C CA . GLY A 1 70 ? -8.071 1.325 -2.129 1.00 98.50 70 GLY A CA 1
ATOM 544 C C . GLY A 1 70 ? -6.745 1.294 -2.867 1.00 98.50 70 GLY A C 1
ATOM 545 O O . GLY A 1 70 ? -5.903 2.165 -2.666 1.00 98.50 70 GLY A O 1
ATOM 546 N N . CYS A 1 71 ? -6.574 0.319 -3.752 1.00 97.81 71 CYS A N 1
ATOM 547 C CA . CYS A 1 71 ? -5.431 0.200 -4.646 1.00 97.81 71 CYS A CA 1
ATOM 548 C C . CYS A 1 71 ? -5.934 0.147 -6.087 1.00 97.81 71 CYS A C 1
ATOM 550 O O . CYS A 1 71 ? -6.722 -0.726 -6.463 1.00 97.81 71 CYS A O 1
ATOM 552 N N . TYR A 1 72 ? -5.487 1.103 -6.895 1.00 96.38 72 TYR A N 1
ATOM 553 C CA . TYR A 1 72 ? -5.857 1.229 -8.294 1.00 96.38 72 TYR A CA 1
ATOM 554 C C . TYR A 1 72 ? -4.678 0.877 -9.197 1.00 96.38 72 TYR A C 1
ATOM 556 O O . TYR A 1 72 ? -3.594 1.445 -9.073 1.00 96.38 72 TYR A O 1
ATOM 564 N N . LEU A 1 73 ? -4.918 -0.020 -10.153 1.00 94.38 73 LEU A N 1
ATOM 565 C CA . LEU A 1 73 ? -3.939 -0.502 -11.122 1.00 94.38 73 LEU A CA 1
ATOM 566 C C . LEU A 1 73 ? -4.414 -0.195 -12.539 1.00 94.38 73 LEU A C 1
ATOM 568 O O . LEU A 1 73 ? -5.397 -0.769 -13.030 1.00 94.38 73 LEU A O 1
ATOM 572 N N . ASN A 1 74 ? -3.682 0.671 -13.237 1.00 91.56 74 ASN A N 1
ATOM 573 C CA . ASN A 1 74 ? -3.910 0.937 -14.648 1.00 91.56 74 ASN A CA 1
ATOM 574 C C . ASN A 1 74 ? -2.802 0.346 -15.515 1.00 91.56 74 ASN A C 1
ATOM 576 O O . ASN A 1 74 ? -1.761 0.949 -15.766 1.00 91.56 74 ASN A O 1
ATOM 580 N N . PHE A 1 75 ? -3.098 -0.825 -16.074 1.00 86.50 75 PHE A N 1
ATOM 581 C CA . PHE A 1 75 ? -2.187 -1.558 -16.952 1.00 86.50 75 PHE A CA 1
ATOM 582 C C . PHE A 1 75 ? -1.997 -0.912 -18.335 1.00 86.50 75 PHE A C 1
ATOM 584 O O . PHE A 1 75 ? -1.210 -1.415 -19.128 1.00 86.50 75 PHE A O 1
ATOM 591 N N . LYS A 1 76 ? -2.752 0.140 -18.701 1.00 88.44 76 LYS A N 1
ATOM 592 C CA . LYS A 1 76 ? -2.559 0.818 -20.001 1.00 88.44 76 LYS A CA 1
ATOM 593 C C . LYS A 1 76 ? -1.419 1.830 -19.965 1.00 88.44 76 LYS A C 1
ATOM 595 O O . LYS A 1 76 ? -0.739 1.995 -20.968 1.00 88.44 76 LYS A O 1
ATOM 600 N N . ASN A 1 77 ? -1.264 2.538 -18.852 1.00 87.62 77 ASN A N 1
ATOM 601 C CA . ASN A 1 77 ? -0.262 3.591 -18.680 1.00 87.62 77 ASN A CA 1
ATOM 602 C C . ASN A 1 77 ? 0.719 3.289 -17.538 1.00 87.62 77 ASN A C 1
ATOM 604 O O . ASN A 1 77 ? 1.474 4.175 -17.158 1.00 87.62 77 ASN A O 1
ATOM 608 N N . ASN A 1 78 ? 0.707 2.055 -17.017 1.00 86.56 78 ASN A N 1
ATOM 609 C CA . ASN A 1 78 ? 1.545 1.590 -15.910 1.00 86.56 78 ASN A CA 1
ATOM 610 C C . ASN A 1 78 ? 1.476 2.515 -14.691 1.00 86.56 78 ASN A C 1
ATOM 612 O O . ASN A 1 78 ? 2.490 2.824 -14.073 1.00 86.56 78 ASN A O 1
ATOM 616 N N . ASN A 1 79 ? 0.270 2.985 -14.379 1.00 89.50 79 ASN A N 1
ATOM 617 C CA . ASN A 1 79 ? 0.039 3.905 -13.280 1.00 89.50 79 ASN A CA 1
ATOM 618 C C . ASN A 1 79 ? -0.625 3.190 -12.107 1.00 89.50 79 ASN A C 1
ATOM 620 O O . ASN A 1 79 ? -1.558 2.400 -12.295 1.00 89.50 79 ASN A O 1
ATOM 624 N N . VAL A 1 80 ? -0.153 3.522 -10.911 1.00 93.19 80 VAL A N 1
ATOM 625 C CA . VAL A 1 80 ? -0.707 3.055 -9.648 1.00 93.19 80 VAL A CA 1
ATOM 626 C C . VAL A 1 80 ? -0.950 4.250 -8.747 1.00 93.19 80 VAL A C 1
ATOM 628 O O . VAL A 1 80 ? -0.135 5.169 -8.673 1.00 93.19 80 VAL A O 1
ATOM 631 N N . PHE A 1 81 ? -2.082 4.227 -8.059 1.00 95.75 81 PHE A N 1
ATOM 632 C CA . PHE A 1 81 ? -2.339 5.110 -6.933 1.00 95.75 81 PHE A CA 1
ATOM 633 C C . PHE A 1 81 ? -3.189 4.383 -5.899 1.00 95.75 81 PHE A C 1
ATOM 635 O O . PHE A 1 81 ? -3.870 3.399 -6.203 1.00 95.75 81 PHE A O 1
ATOM 642 N N . TYR A 1 82 ? -3.172 4.906 -4.684 1.00 98.06 82 TYR A N 1
ATOM 643 C CA . TYR A 1 82 ? -4.016 4.457 -3.596 1.00 98.06 82 TYR A CA 1
ATOM 644 C C . TYR A 1 82 ? -5.073 5.503 -3.264 1.00 98.06 82 TYR A C 1
ATOM 646 O O . TYR A 1 82 ? -4.951 6.693 -3.575 1.00 98.06 82 TYR A O 1
ATOM 654 N N . THR A 1 83 ? -6.134 5.036 -2.621 1.00 98.50 83 THR A N 1
ATOM 655 C CA . THR A 1 83 ? -7.153 5.884 -2.014 1.00 98.50 83 THR A CA 1
ATOM 656 C C . THR A 1 83 ? -7.207 5.615 -0.523 1.00 98.50 83 THR A C 1
ATOM 658 O O . THR A 1 83 ? -7.099 4.464 -0.114 1.00 98.50 83 THR A O 1
ATOM 661 N N . LYS A 1 84 ? -7.445 6.646 0.284 1.00 98.62 84 LYS A N 1
ATOM 662 C CA . LYS A 1 84 ? -7.776 6.498 1.703 1.00 98.62 84 LYS A CA 1
ATOM 663 C C . LYS A 1 84 ? -9.175 7.039 1.945 1.00 98.62 84 LYS A C 1
ATOM 665 O O . LYS A 1 84 ? -9.423 8.214 1.681 1.00 98.62 84 LYS A O 1
ATOM 670 N N . ASN A 1 85 ? -10.084 6.195 2.427 1.00 98.69 85 ASN A N 1
ATOM 671 C CA . ASN A 1 85 ? -11.483 6.547 2.696 1.00 98.69 85 ASN A CA 1
ATOM 672 C C . ASN A 1 85 ? -12.145 7.236 1.483 1.00 98.69 85 ASN A C 1
ATOM 674 O O . ASN A 1 85 ? -12.764 8.293 1.602 1.00 98.69 85 ASN A O 1
ATOM 678 N N . GLY A 1 86 ? -11.925 6.675 0.288 1.00 97.88 86 GLY A N 1
ATOM 679 C CA . GLY A 1 86 ? -12.419 7.207 -0.988 1.00 97.88 86 GLY A CA 1
ATOM 680 C C . GLY A 1 86 ? -11.661 8.417 -1.561 1.00 97.88 86 GLY A C 1
ATOM 681 O O . GLY A 1 86 ? -11.965 8.846 -2.673 1.00 97.88 86 GLY A O 1
ATOM 682 N N . ILE A 1 87 ? -10.664 8.970 -0.861 1.00 98.31 87 ILE A N 1
ATOM 683 C CA . ILE A 1 87 ? -9.872 10.121 -1.327 1.00 98.31 87 ILE A CA 1
ATOM 684 C C . ILE A 1 87 ? -8.612 9.630 -2.046 1.00 98.31 87 ILE A C 1
ATOM 686 O O . ILE A 1 87 ? -7.816 8.897 -1.467 1.00 98.31 87 ILE A O 1
ATOM 690 N N . ASN A 1 88 ? -8.415 10.052 -3.298 1.00 97.44 88 ASN A N 1
ATOM 691 C CA . ASN A 1 88 ? -7.219 9.747 -4.091 1.00 97.44 88 ASN A CA 1
ATOM 692 C C . ASN A 1 88 ? -5.973 10.440 -3.510 1.00 97.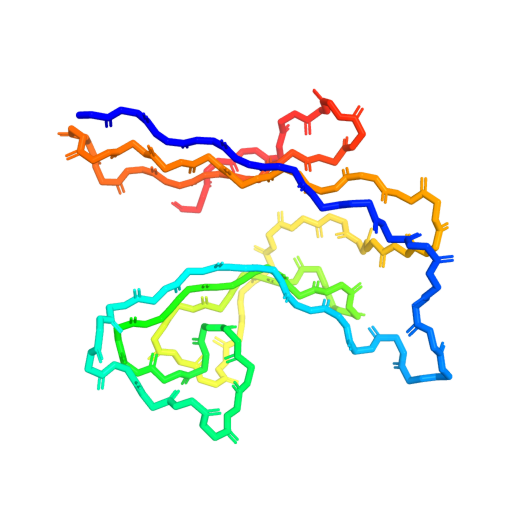44 88 ASN A C 1
ATOM 694 O O . ASN A 1 88 ? -5.989 11.652 -3.300 1.00 97.44 88 ASN A O 1
ATOM 698 N N . LEU A 1 89 ? -4.907 9.669 -3.277 1.00 97.12 89 LEU A N 1
ATOM 699 C CA . LEU A 1 89 ? -3.646 10.137 -2.687 1.00 97.12 89 LEU A CA 1
ATOM 700 C C . LEU A 1 89 ? -2.616 10.622 -3.722 1.00 97.12 89 LEU A C 1
ATOM 702 O O . LEU A 1 89 ? -1.551 11.105 -3.357 1.00 97.12 89 LEU A O 1
ATOM 706 N N . GLY A 1 90 ? -2.939 10.530 -5.009 1.00 91.88 90 GLY A N 1
ATOM 707 C CA . GLY A 1 90 ? -2.024 10.805 -6.108 1.00 91.88 90 GLY A CA 1
ATOM 708 C C . GLY A 1 90 ? -1.245 9.565 -6.533 1.00 91.88 90 GLY A C 1
ATOM 709 O O . GLY A 1 90 ? -1.192 8.552 -5.836 1.00 91.88 90 GLY A O 1
ATOM 710 N N . SER A 1 91 ? -0.675 9.632 -7.730 1.00 81.19 91 SER A N 1
ATOM 711 C CA . SER A 1 91 ? 0.192 8.576 -8.248 1.00 81.19 91 SER A CA 1
ATOM 712 C C . SER A 1 91 ? 1.604 8.708 -7.696 1.00 81.19 91 SER A C 1
ATOM 714 O O . SER A 1 91 ? 2.079 9.824 -7.481 1.00 81.19 91 SER A O 1
ATOM 716 N N . TYR A 1 92 ? 2.252 7.561 -7.526 1.00 67.62 92 TYR A N 1
ATOM 717 C CA . TYR A 1 92 ? 3.701 7.462 -7.396 1.00 67.62 92 TYR A CA 1
ATOM 718 C C . TYR A 1 92 ? 4.355 7.410 -8.784 1.00 67.62 92 TYR A C 1
ATOM 720 O O . TYR A 1 92 ? 3.739 6.803 -9.696 1.00 67.62 92 TYR A O 1
#

Secondary structure (DSSP, 8-state):
-EEEEEEE-S--TTT---EEEEE-TTS--SS-TTSSTTEEEEETTT-EEEESSSS-EE-S----TT-EEEEEEETTTTEEEEEETTEEEEE-